Protein AF-A4IA68-F1 (afdb_monomer_lite)

Foldseek 3Di:
DVVVVVVVVVVVVVVVVVVVVVVVVVVVDVVVVVVVVVVVVVVVVVVVVVCVVVVVVVVVVCCVVPPDDDPVRVVVVVVVVCVVVPVDD

Radius of gyration: 33.1 Å; chains: 1; bounding box: 93×23×56 Å

Sequence (89 aa):
MLRLTRRSLVQRSRMTLEANFKSHSAAANPATDASVTGKVKAELKKMIKIQLVLIPICVVFMVWMYPTPTEEDERRMRLEYERNAGWKT

Structure (mmCIF, N/CA/C/O backbone):
data_AF-A4IA68-F1
#
_entry.id   AF-A4IA68-F1
#
loop_
_atom_site.group_PDB
_atom_site.id
_atom_site.type_symbol
_atom_site.label_atom_id
_atom_site.label_alt_id
_atom_site.label_comp_id
_atom_site.label_asym_id
_atom_site.label_entity_id
_atom_site.label_seq_id
_atom_site.pdbx_PDB_ins_code
_atom_site.Cartn_x
_atom_site.Cartn_y
_atom_site.Cartn_z
_atom_site.occupancy
_atom_site.B_iso_or_equiv
_atom_site.auth_seq_id
_atom_site.auth_comp_id
_atom_site.auth_asym_id
_atom_site.auth_atom_id
_atom_site.pdbx_PDB_model_num
ATOM 1 N N . MET A 1 1 ? 67.321 2.193 9.263 1.00 56.75 1 MET A N 1
ATOM 2 C CA . MET A 1 1 ? 66.763 1.822 7.940 1.00 56.75 1 MET A CA 1
ATOM 3 C C . MET A 1 1 ? 65.256 1.549 7.952 1.00 56.75 1 MET A C 1
ATOM 5 O O . MET A 1 1 ? 64.562 2.175 7.166 1.00 56.75 1 MET A O 1
ATOM 9 N N . LEU A 1 2 ? 64.713 0.719 8.857 1.00 62.41 2 LEU A N 1
ATOM 10 C CA . LEU A 1 2 ? 63.281 0.333 8.874 1.00 62.41 2 LEU A CA 1
ATOM 11 C C . LEU A 1 2 ? 62.267 1.501 8.818 1.00 62.41 2 LEU A C 1
ATOM 13 O O . LEU A 1 2 ? 61.244 1.406 8.142 1.00 62.41 2 LEU A O 1
ATOM 17 N N . ARG A 1 3 ? 62.550 2.634 9.484 1.00 67.50 3 ARG A N 1
ATOM 18 C CA . ARG A 1 3 ? 61.661 3.815 9.462 1.00 67.50 3 ARG A CA 1
ATOM 19 C C . ARG A 1 3 ? 61.550 4.471 8.077 1.00 67.50 3 ARG A C 1
ATOM 21 O O . ARG A 1 3 ? 60.484 4.989 7.753 1.00 67.50 3 ARG A O 1
ATOM 28 N N . LEU A 1 4 ? 62.614 4.439 7.268 1.00 68.69 4 LEU A N 1
ATOM 29 C CA . LEU A 1 4 ? 62.607 5.002 5.911 1.00 68.69 4 LEU A CA 1
ATOM 30 C C . LEU A 1 4 ? 61.767 4.131 4.971 1.00 68.69 4 LEU A C 1
ATOM 32 O O . LEU A 1 4 ? 60.927 4.659 4.247 1.00 68.69 4 LEU A O 1
ATOM 36 N N . THR A 1 5 ? 61.901 2.804 5.070 1.00 72.06 5 THR A N 1
ATOM 37 C CA . THR A 1 5 ? 61.099 1.846 4.292 1.00 72.06 5 THR A CA 1
ATOM 38 C C . THR A 1 5 ? 59.608 1.966 4.602 1.00 72.06 5 THR A C 1
ATOM 40 O O . THR A 1 5 ? 58.781 1.947 3.695 1.00 72.06 5 THR A O 1
ATOM 43 N N . ARG A 1 6 ? 59.237 2.160 5.877 1.00 73.62 6 ARG A N 1
ATOM 44 C CA . ARG A 1 6 ? 57.824 2.340 6.247 1.00 73.62 6 ARG A CA 1
ATOM 45 C C . ARG A 1 6 ? 57.235 3.622 5.651 1.00 73.62 6 ARG A C 1
ATOM 47 O O . ARG A 1 6 ? 56.107 3.600 5.169 1.00 73.62 6 ARG A O 1
ATOM 54 N N . ARG A 1 7 ? 57.988 4.730 5.655 1.00 77.88 7 ARG A N 1
ATOM 55 C CA . ARG A 1 7 ? 57.530 6.004 5.071 1.00 77.88 7 ARG A CA 1
ATOM 56 C C . ARG A 1 7 ? 57.361 5.918 3.554 1.00 77.88 7 ARG A C 1
ATOM 58 O O . ARG A 1 7 ? 56.336 6.375 3.054 1.00 77.88 7 ARG A O 1
ATOM 65 N N . SER A 1 8 ? 58.304 5.300 2.839 1.00 77.94 8 SER A N 1
ATOM 66 C CA . SER A 1 8 ? 58.198 5.157 1.380 1.00 77.94 8 SER A CA 1
ATOM 67 C C . SER A 1 8 ? 57.029 4.257 0.969 1.00 77.94 8 SER A C 1
ATOM 69 O O . SER A 1 8 ? 56.335 4.558 -0.002 1.00 77.94 8 SER A O 1
ATOM 71 N N . LEU A 1 9 ? 56.752 3.199 1.738 1.00 80.00 9 LEU A N 1
ATOM 72 C CA . LEU A 1 9 ? 55.631 2.295 1.477 1.00 80.00 9 LEU A CA 1
ATOM 73 C C . LEU A 1 9 ? 54.273 2.979 1.702 1.00 80.00 9 LEU A C 1
ATOM 75 O O . LEU A 1 9 ? 53.372 2.817 0.884 1.00 80.00 9 LEU A O 1
ATOM 79 N N . VAL A 1 10 ? 54.151 3.813 2.742 1.00 82.69 10 VAL A N 1
ATOM 80 C CA . VAL A 1 10 ? 52.948 4.632 2.989 1.00 82.69 10 VAL A CA 1
ATOM 81 C C . VAL A 1 10 ? 52.754 5.706 1.913 1.00 82.69 10 VAL A C 1
ATOM 83 O O . VAL A 1 10 ? 51.629 5.975 1.505 1.00 82.69 10 VAL A O 1
ATOM 86 N N . GLN A 1 11 ? 53.828 6.328 1.422 1.00 83.12 11 GLN A N 1
ATOM 87 C CA . GLN A 1 11 ? 53.713 7.288 0.318 1.00 83.12 11 GLN A CA 1
ATOM 88 C C . GLN A 1 11 ? 53.270 6.612 -0.980 1.00 83.12 11 GLN A C 1
ATOM 90 O O . GLN A 1 11 ? 52.395 7.136 -1.667 1.00 83.12 11 GLN A O 1
ATOM 95 N N . ARG A 1 12 ? 53.822 5.433 -1.297 1.00 80.38 12 ARG A N 1
ATOM 96 C CA . ARG A 1 12 ? 53.382 4.647 -2.458 1.00 80.38 12 ARG A CA 1
ATOM 97 C C . ARG A 1 12 ? 51.925 4.224 -2.332 1.00 80.38 12 ARG A C 1
ATOM 99 O O . ARG A 1 12 ? 51.184 4.404 -3.288 1.00 80.38 12 ARG A O 1
ATOM 106 N N . SER A 1 13 ? 51.495 3.731 -1.170 1.00 80.00 13 SER A N 1
ATOM 107 C CA . SER A 1 13 ? 50.096 3.334 -0.986 1.00 80.00 13 SER A CA 1
ATOM 108 C C . SER A 1 13 ? 49.138 4.518 -1.121 1.00 80.00 13 SER A C 1
ATOM 110 O O . SER A 1 13 ? 48.109 4.371 -1.774 1.00 80.00 13 SER A O 1
ATOM 112 N N . ARG A 1 14 ? 49.491 5.701 -0.594 1.00 82.19 14 ARG A N 1
ATOM 113 C CA . ARG A 1 14 ? 48.695 6.928 -0.788 1.00 82.19 14 ARG A CA 1
ATOM 114 C C . ARG A 1 14 ? 48.608 7.327 -2.257 1.00 82.19 14 ARG A C 1
ATOM 116 O O . ARG A 1 14 ? 47.504 7.561 -2.731 1.00 82.19 14 ARG A O 1
ATOM 123 N N . MET A 1 15 ? 49.725 7.328 -2.987 1.00 83.75 15 MET A N 1
ATOM 124 C CA . MET A 1 15 ? 49.719 7.645 -4.422 1.00 83.75 15 MET A CA 1
ATOM 125 C C . MET A 1 15 ? 48.879 6.650 -5.230 1.00 83.75 15 MET A C 1
ATOM 127 O O . MET A 1 15 ? 48.101 7.063 -6.087 1.00 83.75 15 MET A O 1
ATOM 131 N N . THR A 1 16 ? 48.975 5.351 -4.934 1.00 80.56 16 THR A N 1
ATOM 132 C CA . THR A 1 16 ? 48.144 4.333 -5.591 1.00 80.56 16 THR A CA 1
ATOM 133 C C . THR A 1 16 ? 46.665 4.527 -5.263 1.00 80.56 16 THR A C 1
ATOM 135 O O . THR A 1 16 ? 45.823 4.412 -6.151 1.00 80.56 16 THR A O 1
ATOM 138 N N . LEU A 1 17 ? 46.328 4.850 -4.013 1.00 80.31 17 LEU A N 1
ATOM 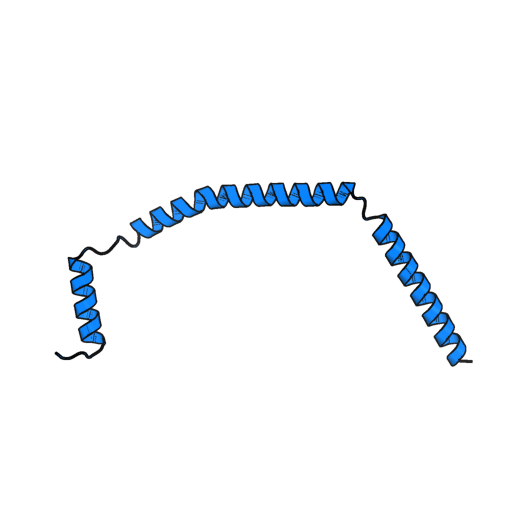139 C CA . LEU A 1 17 ? 44.947 5.095 -3.604 1.00 80.31 17 LEU A CA 1
ATOM 140 C C . LEU A 1 17 ? 44.369 6.330 -4.315 1.00 80.31 17 LEU A C 1
ATOM 142 O O . LEU A 1 17 ? 43.286 6.255 -4.886 1.00 80.31 17 LEU A O 1
ATOM 146 N N . GLU A 1 18 ? 45.110 7.439 -4.344 1.00 79.69 18 GLU A N 1
ATOM 147 C CA . GLU A 1 18 ? 44.710 8.671 -5.037 1.00 79.69 18 GLU A CA 1
ATOM 148 C C . GLU A 1 18 ? 44.528 8.457 -6.545 1.00 79.69 18 GLU A C 1
ATOM 150 O O . GLU A 1 18 ? 43.569 8.967 -7.129 1.00 79.69 18 GLU A O 1
ATOM 155 N N . ALA A 1 19 ? 45.404 7.669 -7.176 1.00 79.25 19 ALA A N 1
ATOM 156 C CA . ALA A 1 19 ? 45.283 7.323 -8.589 1.00 79.25 19 ALA A CA 1
ATOM 157 C C . ALA A 1 19 ? 44.015 6.499 -8.879 1.00 79.25 19 ALA A C 1
ATOM 159 O O . ALA A 1 19 ? 43.318 6.783 -9.852 1.00 79.25 19 ALA A O 1
ATOM 160 N N . ASN A 1 20 ? 43.678 5.534 -8.014 1.00 75.38 20 ASN A N 1
ATOM 161 C CA . ASN A 1 20 ? 42.447 4.748 -8.146 1.00 75.38 20 ASN A CA 1
ATOM 162 C C . ASN A 1 20 ? 41.190 5.597 -7.906 1.00 75.38 20 A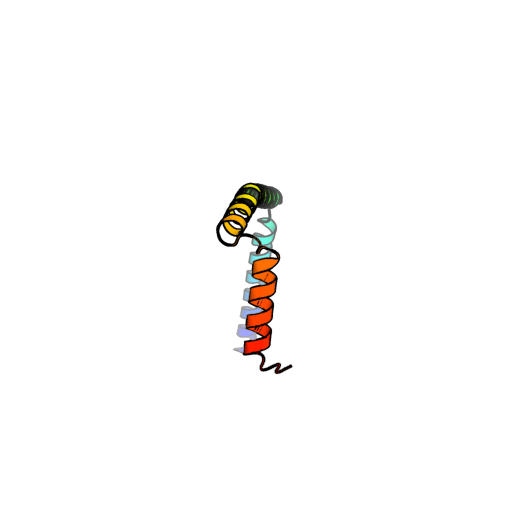SN A C 1
ATOM 164 O O . ASN A 1 20 ? 40.210 5.473 -8.633 1.00 75.38 20 ASN A O 1
ATOM 168 N N . PHE A 1 21 ? 41.203 6.512 -6.934 1.00 74.12 21 PHE A N 1
ATOM 169 C CA . PHE A 1 21 ? 40.062 7.412 -6.736 1.00 74.12 21 PHE A CA 1
ATOM 170 C C . PHE A 1 21 ? 39.827 8.320 -7.948 1.00 74.12 21 PHE A C 1
ATOM 172 O O . PHE A 1 21 ? 38.680 8.499 -8.356 1.00 74.12 21 PHE A O 1
ATOM 179 N N . LYS A 1 22 ? 40.895 8.843 -8.567 1.00 71.50 22 LYS A N 1
ATOM 180 C CA . LYS A 1 22 ? 40.783 9.659 -9.787 1.00 71.50 22 LYS A CA 1
ATOM 181 C C . LYS A 1 22 ? 40.262 8.870 -10.988 1.00 71.50 22 LYS A C 1
ATOM 183 O O . LYS A 1 22 ? 39.478 9.413 -11.764 1.00 71.50 22 LYS A O 1
ATOM 188 N N . SER A 1 23 ? 40.666 7.609 -11.161 1.00 66.00 23 SER A N 1
ATOM 189 C CA . SER A 1 23 ? 40.151 6.787 -12.265 1.00 66.00 23 SER A CA 1
ATOM 190 C C . SER A 1 23 ? 38.662 6.476 -12.092 1.00 66.00 23 SER A C 1
ATOM 192 O O . SER A 1 23 ? 37.910 6.543 -13.063 1.00 66.00 23 SER A O 1
ATOM 194 N N . HIS A 1 24 ? 38.208 6.234 -10.859 1.00 63.28 24 HIS A N 1
ATOM 195 C CA . HIS A 1 24 ? 36.787 6.041 -10.569 1.00 63.28 24 HIS A CA 1
ATOM 196 C C . HIS A 1 24 ? 35.964 7.326 -10.708 1.00 63.28 24 HIS A C 1
ATOM 198 O O . HIS A 1 24 ? 34.848 7.266 -11.220 1.00 63.28 24 HIS A O 1
ATOM 204 N N . SER A 1 25 ? 36.502 8.488 -10.322 1.00 59.28 25 SER A N 1
ATOM 205 C CA . SER A 1 25 ? 35.786 9.758 -10.496 1.00 59.28 25 SER A CA 1
ATOM 206 C C . SER A 1 25 ? 35.665 10.155 -11.968 1.00 59.28 25 SER A C 1
ATOM 208 O O . SER A 1 25 ? 34.644 10.700 -12.366 1.00 59.28 25 SER A O 1
ATOM 210 N N . ALA A 1 26 ? 36.677 9.862 -12.792 1.00 59.78 26 ALA A N 1
ATOM 211 C CA . ALA A 1 26 ? 36.609 10.095 -14.236 1.00 59.78 26 ALA A CA 1
ATOM 212 C C . ALA A 1 26 ? 35.636 9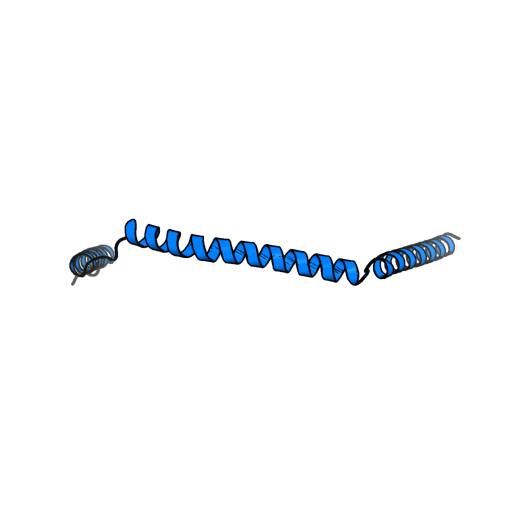.132 -14.944 1.00 59.78 26 ALA A C 1
ATOM 214 O O . ALA A 1 26 ? 35.096 9.467 -15.994 1.00 59.78 26 ALA A O 1
ATOM 215 N N . ALA A 1 27 ? 35.390 7.953 -14.363 1.00 57.34 27 ALA A N 1
ATOM 216 C CA . ALA A 1 27 ? 34.415 6.988 -14.864 1.00 57.34 27 ALA A CA 1
ATOM 217 C C . ALA A 1 27 ? 32.963 7.313 -14.467 1.00 57.34 27 ALA A C 1
ATOM 219 O O . ALA A 1 27 ? 32.046 6.684 -15.000 1.00 57.34 27 ALA A O 1
ATOM 220 N N . ALA A 1 28 ? 32.735 8.298 -13.587 1.00 55.59 28 ALA A N 1
ATOM 221 C CA . ALA A 1 28 ? 31.414 8.873 -13.341 1.00 55.59 28 ALA A CA 1
ATOM 222 C C . ALA A 1 28 ? 31.011 9.741 -14.543 1.00 55.59 28 ALA A C 1
ATOM 224 O O . ALA A 1 28 ? 30.979 10.970 -14.496 1.00 55.59 28 ALA A O 1
ATOM 225 N N . ASN A 1 29 ? 30.771 9.083 -15.676 1.00 55.25 29 ASN A N 1
ATOM 226 C CA . ASN A 1 29 ? 30.225 9.730 -16.849 1.00 55.25 29 ASN A CA 1
ATOM 227 C C . ASN A 1 29 ? 28.798 10.181 -16.500 1.00 55.25 29 ASN A C 1
ATOM 229 O O . ASN A 1 29 ? 27.947 9.336 -16.222 1.00 55.25 29 ASN A O 1
ATOM 233 N N . PRO A 1 30 ? 28.464 11.478 -16.579 1.00 57.38 30 PRO A N 1
ATOM 234 C CA . PRO A 1 30 ? 27.113 11.955 -16.268 1.00 57.38 30 PRO A CA 1
ATOM 235 C C . PRO A 1 30 ? 26.035 11.291 -17.147 1.00 57.38 30 PRO A C 1
ATOM 237 O O . PRO A 1 30 ? 24.877 11.178 -16.750 1.00 57.38 30 PRO A O 1
ATOM 240 N N . ALA A 1 31 ? 26.419 10.776 -18.322 1.00 58.69 31 ALA A N 1
ATOM 241 C CA . ALA A 1 31 ? 25.554 9.976 -19.183 1.00 58.69 31 ALA A CA 1
ATOM 242 C C . ALA A 1 31 ? 25.089 8.658 -18.528 1.00 58.69 31 ALA A C 1
ATOM 244 O O . ALA A 1 31 ? 23.938 8.257 -18.720 1.00 58.69 31 ALA A O 1
ATOM 245 N N . THR A 1 32 ? 25.935 7.986 -17.733 1.00 59.53 32 THR A N 1
ATOM 246 C CA . THR A 1 32 ? 25.517 6.781 -16.997 1.00 59.53 32 THR A CA 1
ATOM 247 C C . THR A 1 32 ? 24.625 7.132 -15.815 1.00 59.53 32 THR A C 1
ATOM 249 O O . THR A 1 32 ? 23.637 6.436 -15.597 1.00 59.53 32 THR A O 1
ATOM 252 N N . ASP A 1 33 ? 24.877 8.243 -15.121 1.00 57.34 33 ASP A N 1
ATOM 253 C CA . ASP A 1 33 ? 24.030 8.686 -14.003 1.00 57.34 33 ASP A CA 1
ATOM 254 C C . ASP A 1 33 ? 22.622 9.078 -14.477 1.00 57.34 33 ASP A C 1
ATOM 256 O O . ASP A 1 33 ? 21.619 8.706 -13.859 1.00 57.34 33 ASP A O 1
ATOM 260 N N . ALA A 1 34 ? 22.517 9.743 -15.633 1.00 64.25 34 ALA A N 1
ATOM 261 C CA . ALA A 1 34 ? 21.236 10.015 -16.288 1.00 64.25 34 ALA A CA 1
ATOM 262 C C . ALA A 1 34 ? 20.493 8.716 -16.669 1.00 64.25 34 ALA A C 1
ATOM 264 O O . ALA A 1 34 ? 19.274 8.615 -16.513 1.00 64.25 34 ALA A O 1
ATOM 265 N N . SER A 1 35 ? 21.224 7.690 -17.115 1.00 73.25 35 SER A N 1
ATOM 266 C CA . SER A 1 35 ? 20.655 6.371 -17.422 1.00 73.25 35 SER A CA 1
ATOM 267 C C . SER A 1 35 ? 20.156 5.648 -16.165 1.00 73.25 35 SER A C 1
ATOM 269 O O . SER A 1 35 ? 19.033 5.136 -16.143 1.00 73.25 35 SER A O 1
ATOM 271 N N . VAL A 1 36 ? 20.937 5.662 -15.078 1.00 77.62 36 VAL A N 1
ATOM 272 C CA . VAL A 1 36 ? 20.560 5.039 -13.799 1.00 77.62 36 VAL A CA 1
ATOM 273 C C . VAL A 1 36 ? 19.348 5.742 -13.192 1.00 77.62 36 VAL A C 1
ATOM 275 O O . VAL A 1 36 ? 18.376 5.078 -12.834 1.00 77.62 36 VAL A O 1
ATOM 278 N N . THR A 1 37 ? 19.353 7.075 -13.132 1.00 78.00 37 THR A N 1
ATOM 279 C CA . THR A 1 37 ? 18.211 7.855 -12.624 1.00 78.00 37 THR A CA 1
ATOM 280 C C . THR A 1 37 ? 16.954 7.641 -13.471 1.00 78.00 37 THR A C 1
ATOM 282 O O . THR A 1 37 ? 15.868 7.444 -12.918 1.00 78.00 37 THR A O 1
ATOM 285 N N . GLY A 1 38 ? 17.091 7.578 -14.800 1.00 82.31 38 GLY A N 1
ATOM 286 C CA . GLY A 1 38 ? 16.005 7.222 -15.714 1.00 82.31 38 GLY A CA 1
ATOM 287 C C . GLY A 1 38 ? 15.442 5.821 -15.451 1.00 82.31 38 GLY A C 1
ATOM 288 O O . GLY A 1 38 ? 14.222 5.650 -15.371 1.00 82.31 38 GLY A O 1
ATOM 289 N N . LYS A 1 39 ? 16.315 4.830 -15.235 1.00 83.25 39 LYS A N 1
ATOM 290 C CA . LYS A 1 39 ? 15.928 3.450 -14.906 1.00 83.25 39 LYS A CA 1
ATOM 291 C C . LYS A 1 39 ? 15.201 3.367 -13.563 1.00 83.25 39 LYS A C 1
ATOM 293 O O . LYS A 1 39 ? 14.140 2.754 -13.493 1.00 83.25 39 LYS A O 1
ATOM 298 N N . VAL A 1 40 ? 15.713 4.028 -12.525 1.00 83.88 40 VAL A N 1
ATOM 299 C CA . VAL A 1 40 ? 15.069 4.075 -11.200 1.00 83.88 40 VAL A CA 1
ATOM 300 C C . VAL A 1 40 ? 13.691 4.727 -11.291 1.00 83.88 40 VAL A C 1
ATOM 302 O O . VAL A 1 40 ? 12.721 4.190 -10.761 1.00 83.88 40 VAL A O 1
ATOM 305 N N . LYS A 1 41 ? 13.564 5.839 -12.026 1.00 83.94 41 LYS A N 1
ATOM 306 C CA . LYS A 1 41 ? 12.271 6.505 -12.239 1.00 83.94 41 LYS A CA 1
ATOM 307 C C . LYS A 1 41 ? 11.278 5.603 -12.978 1.00 83.94 41 LYS A C 1
ATOM 309 O O . LYS A 1 41 ? 10.090 5.598 -12.647 1.00 83.94 41 LYS A O 1
ATOM 314 N N . ALA A 1 42 ? 11.746 4.839 -13.965 1.00 87.00 42 ALA A N 1
ATOM 315 C CA . ALA A 1 42 ? 10.916 3.890 -14.700 1.00 87.00 42 ALA A CA 1
ATOM 316 C C . ALA A 1 42 ? 10.439 2.730 -13.811 1.00 87.00 42 ALA A C 1
ATOM 318 O O . ALA A 1 42 ? 9.251 2.403 -13.839 1.00 87.00 42 ALA A O 1
ATOM 319 N N . GLU A 1 43 ? 11.325 2.150 -12.997 1.00 86.62 43 GLU A N 1
ATOM 320 C CA . GLU A 1 43 ? 10.969 1.091 -12.042 1.00 86.62 43 GLU A CA 1
ATOM 321 C C . GLU A 1 43 ? 10.001 1.597 -10.966 1.00 86.62 43 GLU A C 1
ATOM 323 O O . GLU A 1 43 ? 8.956 0.985 -10.744 1.00 86.62 43 GLU A O 1
ATOM 328 N N . LEU A 1 44 ? 10.246 2.777 -10.391 1.00 88.75 44 LEU A N 1
ATOM 329 C CA . LEU A 1 44 ? 9.336 3.385 -9.418 1.00 88.75 44 LEU A CA 1
ATOM 330 C C . LEU A 1 44 ? 7.937 3.613 -10.014 1.00 88.75 44 LEU A C 1
ATOM 332 O O . LEU A 1 44 ? 6.927 3.326 -9.373 1.00 88.75 44 LEU A O 1
ATOM 336 N N . LYS A 1 45 ? 7.855 4.057 -11.277 1.00 90.25 45 LYS A N 1
ATOM 337 C CA . LYS A 1 45 ? 6.574 4.217 -11.984 1.00 90.25 45 LYS A CA 1
ATOM 338 C C . LYS A 1 45 ? 5.836 2.884 -12.149 1.00 90.25 45 LYS A C 1
ATOM 340 O O . LYS A 1 45 ? 4.609 2.869 -12.056 1.00 90.25 45 LYS A O 1
ATOM 345 N N . LYS A 1 46 ? 6.545 1.775 -12.391 1.00 91.56 46 LYS A N 1
ATOM 346 C CA . LYS A 1 46 ? 5.936 0.432 -12.443 1.00 91.56 46 LYS A CA 1
ATOM 347 C C . LYS A 1 46 ? 5.420 0.012 -11.068 1.00 91.56 46 LYS A C 1
ATOM 349 O O . LYS A 1 46 ? 4.276 -0.420 -10.974 1.00 91.56 46 LYS A O 1
ATOM 354 N N . MET A 1 47 ? 6.217 0.204 -10.016 1.00 91.94 47 MET A N 1
ATOM 355 C CA . MET A 1 47 ? 5.821 -0.129 -8.642 1.00 91.94 47 MET A CA 1
ATOM 356 C C . MET A 1 47 ? 4.562 0.633 -8.218 1.00 91.94 47 MET A C 1
ATOM 358 O O . MET A 1 47 ? 3.624 0.026 -7.710 1.00 91.94 47 MET A O 1
ATOM 362 N N . ILE A 1 48 ? 4.495 1.938 -8.503 1.00 93.31 48 ILE A N 1
ATOM 363 C CA . ILE A 1 48 ? 3.311 2.759 -8.207 1.00 93.31 48 ILE A CA 1
ATOM 364 C C . ILE A 1 48 ? 2.087 2.259 -8.983 1.00 93.31 48 ILE A C 1
ATOM 366 O O . ILE A 1 48 ? 1.014 2.141 -8.402 1.00 93.31 48 ILE A O 1
ATOM 370 N N . LYS A 1 49 ? 2.231 1.916 -10.272 1.00 92.88 49 LYS A N 1
ATOM 371 C CA . LYS A 1 49 ? 1.123 1.352 -11.064 1.00 92.88 49 LYS A CA 1
ATOM 372 C C . LYS A 1 49 ? 0.589 0.044 -10.478 1.00 92.88 49 LYS A C 1
ATOM 374 O O . LYS A 1 49 ? -0.620 -0.147 -10.462 1.00 92.88 49 LYS A O 1
ATOM 379 N N . ILE A 1 50 ? 1.473 -0.835 -10.003 1.00 92.88 50 ILE A N 1
ATOM 380 C CA . ILE A 1 50 ? 1.077 -2.097 -9.363 1.00 92.88 50 ILE A CA 1
ATOM 381 C C . ILE A 1 50 ? 0.329 -1.811 -8.057 1.00 92.88 50 ILE A C 1
ATOM 383 O O . ILE A 1 50 ? -0.759 -2.342 -7.856 1.00 92.88 50 ILE A O 1
ATOM 387 N N . GLN A 1 51 ? 0.867 -0.935 -7.203 1.00 91.75 51 GLN A N 1
ATOM 388 C CA . GLN A 1 51 ? 0.231 -0.556 -5.935 1.00 91.75 51 GLN A CA 1
ATOM 389 C C . GLN A 1 51 ? -1.145 0.093 -6.144 1.00 91.75 51 GLN A C 1
ATOM 391 O O . GL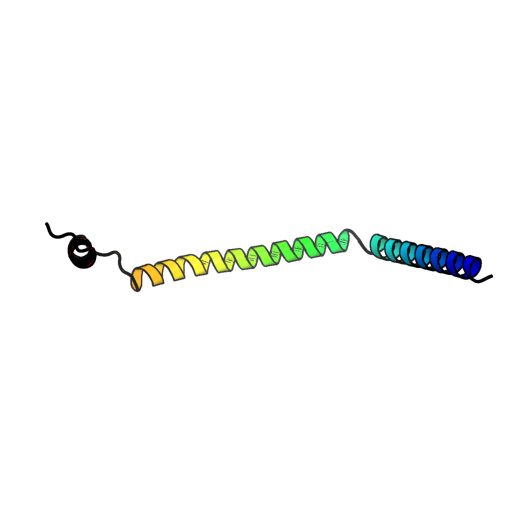N A 1 51 ? -2.074 -0.191 -5.394 1.00 91.75 51 GLN A O 1
ATOM 396 N N . LEU A 1 52 ? -1.307 0.896 -7.200 1.00 93.94 52 LEU A N 1
ATOM 397 C CA . LEU A 1 52 ? -2.574 1.553 -7.536 1.00 93.94 52 LEU A CA 1
ATOM 398 C C . LEU A 1 52 ? -3.696 0.548 -7.844 1.00 93.94 52 LEU A C 1
ATOM 400 O O . LEU A 1 52 ? -4.855 0.845 -7.584 1.00 93.94 52 LEU A O 1
ATOM 404 N N . VAL A 1 53 ? -3.359 -0.643 -8.347 1.00 94.00 53 VAL A N 1
ATOM 405 C CA . VAL A 1 53 ? -4.319 -1.734 -8.592 1.00 94.00 53 VAL A CA 1
ATOM 406 C C . VAL A 1 53 ? -4.446 -2.656 -7.379 1.00 94.00 53 VAL A C 1
ATOM 408 O O . VAL A 1 53 ? -5.552 -3.055 -7.021 1.00 94.00 53 VAL A O 1
ATOM 411 N N . LEU A 1 54 ? -3.329 -2.986 -6.727 1.00 94.56 54 LEU A N 1
ATOM 412 C CA . LEU A 1 54 ? -3.303 -3.930 -5.613 1.00 94.56 54 LEU A CA 1
ATOM 413 C C . LEU A 1 54 ? -4.048 -3.395 -4.383 1.00 94.56 54 LEU A C 1
ATOM 415 O O . LEU A 1 54 ? -4.807 -4.139 -3.770 1.00 94.56 54 LEU A O 1
ATOM 419 N N . ILE A 1 55 ? -3.867 -2.115 -4.040 1.00 95.06 55 ILE A N 1
ATOM 420 C CA . ILE A 1 55 ? -4.475 -1.520 -2.841 1.00 95.06 55 ILE A CA 1
ATOM 421 C C . ILE A 1 55 ? -6.011 -1.594 -2.895 1.00 95.06 55 ILE A C 1
ATOM 423 O O . ILE A 1 55 ? -6.585 -2.142 -1.955 1.00 95.06 55 ILE A O 1
ATOM 427 N N . PRO A 1 56 ? -6.702 -1.139 -3.961 1.00 96.75 56 PRO A N 1
ATOM 428 C CA . PRO A 1 56 ? -8.156 -1.274 -4.050 1.00 96.75 56 PRO A CA 1
ATOM 429 C C . PRO A 1 56 ? -8.645 -2.720 -3.938 1.00 96.75 56 PRO A C 1
ATOM 431 O O . PRO A 1 56 ? -9.630 -2.971 -3.252 1.00 96.75 56 PRO A O 1
ATOM 434 N N . ILE A 1 57 ? -7.946 -3.676 -4.559 1.00 96.50 57 ILE A N 1
ATOM 435 C CA . ILE A 1 57 ? -8.304 -5.100 -4.477 1.00 96.50 57 ILE A CA 1
ATOM 436 C C . ILE A 1 57 ? -8.199 -5.593 -3.031 1.00 96.50 57 ILE A C 1
ATOM 438 O O . ILE A 1 57 ? -9.128 -6.224 -2.531 1.00 96.50 57 ILE A O 1
ATOM 442 N N . CYS A 1 58 ? -7.105 -5.265 -2.338 1.00 96.25 58 CYS A N 1
ATOM 443 C CA . CYS A 1 58 ? -6.931 -5.608 -0.929 1.00 96.25 58 CYS A CA 1
ATOM 444 C C . CYS A 1 58 ? -8.008 -4.968 -0.043 1.00 96.25 58 CYS A C 1
ATOM 446 O O . CYS A 1 58 ? -8.499 -5.621 0.872 1.00 96.25 58 CYS A O 1
ATOM 448 N N . VAL A 1 59 ? -8.403 -3.719 -0.315 1.00 95.12 59 VAL A N 1
ATOM 449 C CA . VAL A 1 59 ? -9.475 -3.035 0.427 1.00 95.12 59 VAL A CA 1
ATOM 450 C C . VAL A 1 59 ? -10.815 -3.740 0.222 1.00 95.12 59 VAL A C 1
ATOM 452 O O . VAL A 1 59 ? -11.498 -4.030 1.199 1.00 95.12 59 VAL A O 1
ATOM 455 N N . VAL A 1 60 ? -11.172 -4.075 -1.021 1.00 95.00 60 VAL A N 1
ATOM 456 C CA . VAL A 1 60 ? -12.405 -4.823 -1.324 1.00 95.00 60 VAL A CA 1
ATOM 457 C C . VAL A 1 60 ? -12.400 -6.180 -0.624 1.00 95.00 60 VAL A C 1
ATOM 459 O O . VAL A 1 60 ? -13.395 -6.560 -0.012 1.00 95.00 60 VAL A O 1
ATOM 462 N N . PHE A 1 61 ? -11.269 -6.885 -0.659 1.00 96.00 61 PHE A N 1
ATOM 463 C CA . PHE A 1 61 ? -11.122 -8.166 0.024 1.00 96.00 61 PHE A CA 1
ATOM 464 C C . PHE A 1 61 ? -11.259 -8.033 1.548 1.00 96.00 61 PHE A C 1
ATOM 466 O O . PHE A 1 61 ? -11.948 -8.839 2.166 1.00 96.00 61 PHE A O 1
ATOM 473 N N . MET A 1 62 ? -10.663 -7.000 2.152 1.00 95.06 62 MET A N 1
ATOM 474 C CA . MET A 1 62 ? -10.776 -6.734 3.590 1.00 95.06 62 MET A CA 1
ATOM 475 C C . MET A 1 62 ? -12.212 -6.418 4.005 1.00 95.06 62 MET A C 1
ATOM 477 O O . MET A 1 62 ? -12.679 -6.979 4.987 1.00 95.06 62 MET A O 1
ATOM 481 N N . VAL A 1 63 ? -12.927 -5.580 3.250 1.00 92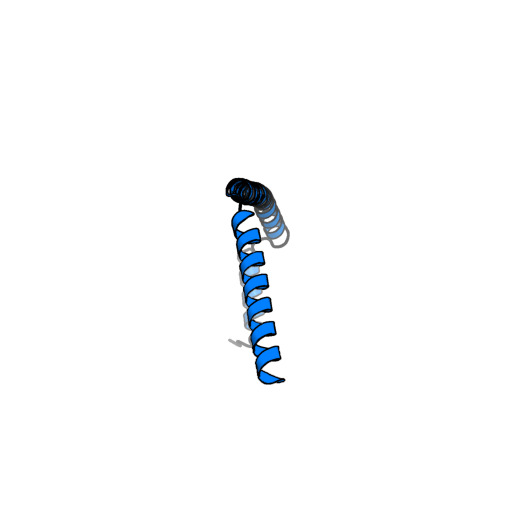.00 63 VAL A N 1
ATOM 482 C CA . VAL A 1 63 ? -14.341 -5.264 3.524 1.00 92.00 63 VAL A CA 1
ATOM 483 C C . VAL A 1 63 ? -15.226 -6.501 3.366 1.00 92.00 63 VAL A C 1
ATOM 485 O O . VAL A 1 63 ? -16.192 -6.670 4.102 1.00 92.00 63 VAL A O 1
ATOM 488 N N . TRP A 1 64 ? -14.896 -7.386 2.426 1.00 92.06 64 TRP A N 1
ATOM 489 C CA . TRP A 1 64 ? -15.633 -8.629 2.226 1.00 92.06 64 TRP A CA 1
ATOM 490 C C . TRP A 1 64 ? -15.370 -9.664 3.332 1.00 92.06 64 TRP A C 1
ATOM 492 O O . TRP A 1 64 ? -16.303 -10.314 3.795 1.00 92.06 64 TRP A O 1
ATOM 502 N N . MET A 1 65 ? -14.115 -9.809 3.770 1.00 93.44 65 MET A N 1
ATOM 503 C CA . MET A 1 65 ? -13.719 -10.752 4.825 1.00 93.44 65 MET A CA 1
ATOM 504 C C . MET A 1 65 ? -14.108 -10.265 6.228 1.00 93.44 65 MET A C 1
ATOM 506 O O . MET A 1 65 ? -14.452 -11.071 7.090 1.00 93.44 65 MET A O 1
ATOM 510 N N . TYR A 1 66 ? -14.061 -8.953 6.443 1.00 89.00 66 TYR A N 1
ATOM 511 C CA . TYR A 1 66 ? -14.385 -8.279 7.695 1.00 89.00 66 TYR A CA 1
ATOM 512 C C . TYR A 1 66 ? -15.434 -7.201 7.415 1.00 89.00 66 TYR A C 1
ATOM 514 O O . TYR A 1 66 ? -15.102 -6.010 7.382 1.00 89.00 66 TYR A O 1
ATOM 522 N N . PRO A 1 67 ? -16.694 -7.601 7.165 1.00 85.75 67 PRO A N 1
ATOM 523 C CA . PRO A 1 67 ? -17.766 -6.642 6.966 1.00 85.75 67 PRO A CA 1
ATOM 524 C C . PRO A 1 67 ? -17.859 -5.720 8.178 1.00 85.75 67 PRO A C 1
ATOM 526 O O . PRO A 1 67 ? -17.653 -6.143 9.318 1.00 85.75 67 PRO A O 1
ATOM 529 N N . THR A 1 68 ? -18.151 -4.445 7.926 1.00 85.00 68 THR A N 1
ATOM 530 C CA . THR A 1 68 ? -18.374 -3.481 9.002 1.00 85.00 68 THR A CA 1
ATOM 531 C C . THR A 1 68 ? -19.500 -4.006 9.897 1.00 85.00 68 THR A C 1
ATOM 533 O O . THR A 1 68 ? -20.570 -4.321 9.368 1.00 85.00 68 THR A O 1
ATOM 536 N N . PRO A 1 69 ? -19.262 -4.147 11.214 1.00 83.94 69 PRO A N 1
ATOM 537 C CA . PRO A 1 69 ? -20.268 -4.656 12.132 1.00 83.94 69 PRO A CA 1
ATOM 538 C C . PRO A 1 69 ? -21.499 -3.754 12.092 1.00 83.94 69 PRO A C 1
ATOM 540 O O . PRO A 1 69 ? -21.390 -2.532 11.982 1.00 83.94 69 PRO A O 1
ATOM 543 N N . THR A 1 70 ? -22.677 -4.362 12.160 1.00 83.75 70 THR A N 1
ATOM 544 C CA . THR A 1 70 ? -23.921 -3.602 12.289 1.00 83.75 70 THR A CA 1
ATOM 545 C C . THR A 1 70 ? -24.024 -2.994 13.692 1.00 83.75 70 THR A C 1
ATOM 547 O O . THR A 1 70 ? -23.331 -3.428 14.613 1.00 83.75 70 THR A O 1
ATOM 550 N N . GLU A 1 71 ? -24.911 -2.014 13.905 1.00 86.56 71 GLU A N 1
ATOM 551 C CA . GLU A 1 71 ? -25.121 -1.430 15.245 1.00 86.56 71 GLU A CA 1
ATOM 552 C C . GLU A 1 71 ? -25.472 -2.495 16.305 1.00 8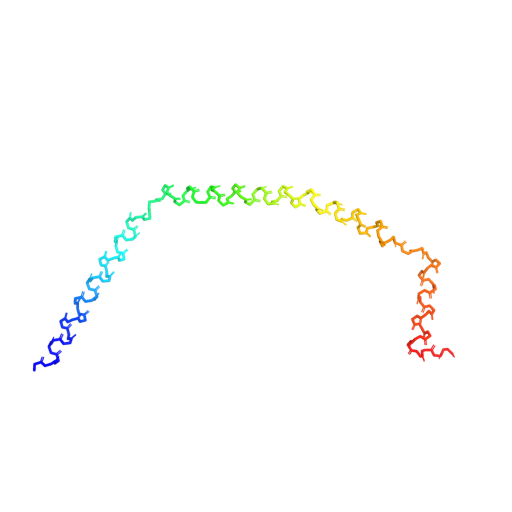6.56 71 GLU A C 1
ATOM 554 O O . GLU A 1 71 ? -25.136 -2.355 17.483 1.00 86.56 71 GLU A O 1
ATOM 559 N N . GLU A 1 72 ? -26.137 -3.580 15.896 1.00 85.50 72 GLU A N 1
ATOM 560 C CA . GLU A 1 72 ? -26.459 -4.715 16.764 1.00 85.50 72 GLU A CA 1
ATOM 561 C C . GLU A 1 72 ? -25.207 -5.516 17.144 1.00 85.50 72 GLU A C 1
ATOM 563 O O . GLU A 1 72 ? -25.019 -5.842 18.322 1.00 85.50 72 GLU A O 1
ATOM 568 N N . ASP A 1 73 ? -24.318 -5.772 16.181 1.00 87.31 73 ASP A N 1
ATOM 569 C CA . ASP A 1 73 ? -23.032 -6.434 16.421 1.00 87.31 73 ASP A CA 1
ATOM 570 C C . ASP A 1 73 ? -22.137 -5.585 17.328 1.00 87.31 73 ASP A C 1
ATOM 572 O O . ASP A 1 73 ? -21.517 -6.107 18.254 1.00 87.31 73 ASP A O 1
ATOM 576 N N . GLU A 1 74 ? -22.110 -4.265 17.127 1.00 86.75 74 GLU A N 1
ATOM 577 C CA . GLU A 1 74 ? -21.378 -3.339 17.995 1.00 86.75 74 GLU A CA 1
ATOM 578 C C . GLU A 1 74 ? -21.903 -3.361 19.434 1.00 86.75 74 GLU A C 1
ATOM 580 O O . GLU A 1 74 ? -21.110 -3.403 20.381 1.00 86.75 74 GLU A O 1
ATOM 585 N N . ARG A 1 75 ? -23.232 -3.374 19.622 1.00 87.56 75 ARG A N 1
ATOM 586 C CA . ARG A 1 75 ? -23.845 -3.517 20.954 1.00 87.56 75 ARG A CA 1
ATOM 587 C C . ARG A 1 75 ? -23.464 -4.843 21.597 1.00 87.56 75 ARG A C 1
ATOM 589 O O . ARG A 1 75 ? -23.088 -4.857 22.769 1.00 87.56 75 ARG A O 1
ATOM 596 N N . ARG A 1 76 ? -23.521 -5.944 20.845 1.00 88.56 76 ARG A N 1
ATOM 597 C CA . ARG A 1 76 ? -23.135 -7.270 21.341 1.00 88.56 76 ARG A CA 1
ATOM 598 C C . ARG A 1 76 ? -21.661 -7.310 21.741 1.00 88.56 76 ARG A C 1
ATOM 600 O O . ARG A 1 76 ? -21.351 -7.757 22.843 1.00 88.56 76 ARG A O 1
ATOM 607 N N . MET A 1 77 ? -20.771 -6.803 20.890 1.00 85.38 77 MET A N 1
ATOM 608 C CA . MET A 1 77 ? -19.343 -6.718 21.192 1.00 85.38 77 MET A CA 1
ATOM 609 C C . MET A 1 77 ? -19.095 -5.864 22.433 1.00 85.38 77 MET A C 1
ATOM 611 O O . MET A 1 77 ? -18.331 -6.278 23.299 1.00 85.38 77 MET A O 1
ATOM 615 N N . ARG A 1 78 ? -19.771 -4.716 22.578 1.00 86.31 78 ARG A N 1
ATOM 616 C CA . ARG A 1 78 ? -19.650 -3.868 23.774 1.00 86.31 78 ARG A CA 1
ATOM 617 C C . ARG A 1 78 ? -20.047 -4.613 25.049 1.00 86.31 78 ARG A C 1
ATOM 619 O O . ARG A 1 78 ? -19.285 -4.580 26.008 1.00 86.31 78 ARG A O 1
ATOM 626 N N . LEU A 1 79 ? -21.173 -5.328 25.045 1.00 85.25 79 LEU A N 1
ATOM 627 C CA . LEU A 1 79 ? -21.605 -6.135 26.194 1.00 85.25 79 LEU A CA 1
ATOM 628 C C . LEU A 1 79 ? -20.599 -7.249 26.524 1.00 85.25 79 LEU A C 1
ATOM 630 O O . LEU A 1 79 ? -20.316 -7.515 27.693 1.00 85.25 79 LEU A O 1
ATOM 634 N N . GLU A 1 80 ? -20.031 -7.900 25.505 1.00 85.06 80 GLU A N 1
ATOM 635 C CA . GLU A 1 80 ? -18.982 -8.908 25.692 1.00 85.06 80 GLU A CA 1
ATOM 636 C C . GLU A 1 80 ? -17.692 -8.293 26.260 1.00 85.06 80 GLU A C 1
ATOM 638 O O . GLU A 1 80 ? -17.085 -8.880 27.161 1.00 85.06 80 GLU A O 1
ATOM 643 N N . TYR A 1 81 ? -17.307 -7.098 25.800 1.00 84.69 81 TYR A N 1
ATOM 644 C CA . TYR A 1 81 ? -16.182 -6.332 26.340 1.00 84.69 81 TYR A CA 1
ATOM 645 C C . TYR A 1 81 ? -16.411 -5.920 27.796 1.00 84.69 81 TYR A C 1
ATOM 647 O O . TYR A 1 81 ? -15.525 -6.139 28.616 1.00 84.69 81 TYR A O 1
ATOM 655 N N . GLU A 1 82 ? -17.580 -5.376 28.141 1.00 84.25 82 GLU A N 1
ATOM 656 C CA . GLU A 1 82 ? -17.930 -4.969 29.511 1.00 84.25 82 GLU A CA 1
ATOM 657 C C . GLU A 1 82 ? -17.912 -6.166 30.471 1.00 84.25 82 GLU A C 1
ATOM 659 O O . GLU A 1 82 ? -17.313 -6.102 31.550 1.00 84.25 82 GLU A O 1
ATOM 664 N N . ARG A 1 83 ? -18.469 -7.303 30.031 1.00 83.50 83 ARG A N 1
ATOM 665 C CA . ARG A 1 83 ? -18.424 -8.564 30.781 1.00 83.50 83 ARG A CA 1
ATOM 666 C C . ARG A 1 83 ? -16.987 -9.047 30.996 1.00 83.50 83 ARG A C 1
ATOM 668 O O . ARG A 1 83 ? -16.651 -9.469 32.101 1.00 83.50 83 ARG A O 1
ATOM 675 N N . ASN A 1 84 ? -16.143 -8.991 29.965 1.00 82.81 84 ASN A N 1
ATOM 676 C CA . ASN A 1 84 ? -14.752 -9.452 30.038 1.00 82.81 84 ASN A CA 1
ATOM 677 C C . ASN A 1 84 ? -13.847 -8.491 30.826 1.00 82.81 84 ASN A C 1
ATOM 679 O O . ASN A 1 84 ? -12.906 -8.938 31.477 1.00 82.81 84 ASN A O 1
ATOM 683 N N . ALA A 1 85 ? -14.138 -7.188 30.803 1.00 81.50 85 ALA A N 1
ATOM 684 C CA . ALA A 1 85 ? -13.433 -6.171 31.581 1.00 81.50 85 ALA A CA 1
ATOM 685 C C . ALA A 1 85 ? -13.769 -6.227 33.082 1.00 81.50 85 ALA A C 1
ATOM 687 O O . ALA A 1 85 ? -13.173 -5.500 33.876 1.00 81.50 85 ALA A O 1
ATOM 688 N N . GLY A 1 86 ? -14.723 -7.073 33.487 1.00 70.19 86 GLY A N 1
ATOM 689 C CA . GLY A 1 86 ? -15.163 -7.166 34.874 1.00 70.19 86 GLY A CA 1
ATOM 690 C C . GLY A 1 86 ? -15.863 -5.898 35.361 1.00 70.19 86 GLY A C 1
ATOM 691 O O . GLY A 1 86 ? -15.979 -5.702 36.572 1.00 70.19 86 GLY A O 1
ATOM 692 N N . TRP A 1 87 ? -16.341 -5.048 34.445 1.00 61.50 87 TRP A N 1
ATOM 693 C CA . TRP A 1 87 ? -17.242 -3.952 34.777 1.00 61.50 87 TRP A CA 1
ATOM 694 C C . TRP A 1 87 ? -18.595 -4.560 35.142 1.00 61.50 87 TRP A C 1
ATOM 696 O O . TRP A 1 87 ? -19.500 -4.689 34.325 1.00 61.50 87 TRP A O 1
ATOM 706 N N . LYS A 1 88 ? -18.711 -4.996 36.396 1.00 60.84 88 LYS A N 1
ATOM 707 C CA . LYS A 1 88 ? -20.005 -5.173 37.039 1.00 60.84 88 LYS A CA 1
ATOM 708 C C . LYS A 1 88 ? -20.591 -3.772 37.207 1.00 60.84 88 LYS A C 1
ATOM 710 O O . LYS A 1 88 ? -20.125 -3.024 38.063 1.00 60.84 88 LYS A O 1
ATOM 715 N N . THR A 1 89 ? -21.559 -3.410 36.372 1.00 51.78 89 THR A N 1
ATOM 716 C CA . THR A 1 89 ? -22.676 -2.593 36.872 1.00 51.78 89 THR A CA 1
ATOM 717 C C . THR A 1 89 ? -23.267 -3.273 38.098 1.00 51.78 89 THR A C 1
ATOM 719 O O . THR A 1 89 ? -23.556 -2.564 39.079 1.00 51.78 89 THR A O 1
#

Organism: Leishmania infantum (NCBI:txid5671)

pLDDT: mean 80.13, std 12.18, range [51.78, 96.75]

Secondary structure (DSSP, 8-state):
-HHHHHHHHHHHHHHHHHHHHHHHHHT--HHHHHHHHHHHHHHHHHHHHHHHHHHHHHHHHHHHHSPPPPHHHHHHHHHHHHHHTT---